Protein AF-A0A6T5XQM5-F1 (afdb_monomer_lite)

pLDDT: mean 85.11, std 8.05, range [56.59, 96.31]

Structure (mmCIF, N/CA/C/O backbone):
data_AF-A0A6T5XQM5-F1
#
_entry.id   AF-A0A6T5XQM5-F1
#
loop_
_atom_site.group_PDB
_atom_site.id
_atom_site.type_symbol
_atom_site.label_atom_id
_atom_site.label_alt_id
_atom_site.label_comp_id
_atom_site.label_asym_id
_atom_site.label_entity_id
_atom_site.label_seq_id
_atom_site.pdbx_PDB_ins_code
_atom_site.Cartn_x
_atom_site.Cartn_y
_atom_site.Cartn_z
_atom_site.occupancy
_atom_site.B_iso_or_equiv
_atom_site.auth_seq_id
_atom_site.auth_comp_id
_atom_site.auth_asym_id
_atom_site.auth_atom_id
_atom_site.pdbx_PDB_model_num
ATOM 1 N N . PHE A 1 1 ? 18.585 9.755 -2.602 1.00 56.59 1 PHE A N 1
ATOM 2 C CA . PHE A 1 1 ? 18.369 9.229 -3.965 1.00 56.59 1 PHE A CA 1
ATOM 3 C C . PHE A 1 1 ? 19.567 9.585 -4.827 1.00 56.59 1 PHE A C 1
ATOM 5 O O . PHE A 1 1 ? 19.976 10.739 -4.796 1.00 56.59 1 PHE A O 1
ATOM 12 N N . SER A 1 2 ? 20.128 8.620 -5.556 1.00 62.94 2 SER A N 1
ATOM 13 C CA . SER A 1 2 ? 21.265 8.834 -6.461 1.00 62.94 2 SER A CA 1
ATOM 14 C C . SER A 1 2 ? 20.772 8.732 -7.902 1.00 62.94 2 SER A C 1
ATOM 16 O O . SER A 1 2 ? 20.638 7.634 -8.426 1.00 62.94 2 SER A O 1
ATOM 18 N N . ILE A 1 3 ? 20.432 9.865 -8.523 1.00 70.19 3 ILE A N 1
ATOM 19 C CA . ILE A 1 3 ? 20.089 9.915 -9.951 1.00 70.19 3 ILE A CA 1
ATOM 20 C C . ILE A 1 3 ? 21.378 10.231 -10.706 1.00 70.19 3 ILE A C 1
ATOM 22 O O . ILE A 1 3 ? 21.892 11.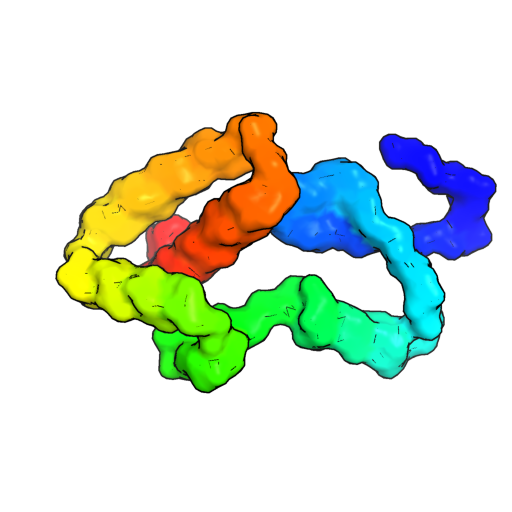343 -10.609 1.00 70.19 3 ILE A O 1
ATOM 26 N N . SER A 1 4 ? 21.914 9.248 -11.427 1.00 76.00 4 SER A N 1
ATOM 27 C CA . SER A 1 4 ? 23.209 9.373 -12.114 1.00 76.00 4 SER A CA 1
ATOM 28 C C . SER A 1 4 ? 23.097 9.764 -13.594 1.00 76.00 4 SER A C 1
ATOM 30 O O . SER A 1 4 ? 24.114 10.036 -14.223 1.00 76.00 4 SER A O 1
ATOM 32 N N . GLY A 1 5 ? 21.884 9.831 -14.157 1.00 77.31 5 GLY A N 1
ATOM 33 C CA . GLY A 1 5 ? 21.649 10.242 -15.544 1.00 77.31 5 GLY A CA 1
ATOM 34 C C . GLY A 1 5 ? 20.164 10.416 -15.870 1.00 77.31 5 GLY A C 1
ATOM 35 O O . GLY A 1 5 ? 19.305 9.781 -15.255 1.00 77.31 5 GLY A O 1
ATOM 36 N N . TYR A 1 6 ? 19.846 11.282 -16.833 1.00 79.06 6 TYR A N 1
ATOM 37 C CA . TYR A 1 6 ? 18.470 11.518 -17.277 1.00 79.06 6 TYR A CA 1
ATOM 38 C C . TYR A 1 6 ? 18.209 10.874 -18.648 1.00 79.06 6 TYR A C 1
ATOM 40 O O . TYR A 1 6 ? 19.077 10.958 -19.516 1.00 79.06 6 TYR A O 1
ATOM 48 N N . PRO A 1 7 ? 17.014 10.294 -18.875 1.00 83.31 7 PRO A N 1
ATOM 49 C CA . PRO A 1 7 ? 15.940 10.072 -17.899 1.00 83.31 7 PRO A CA 1
ATOM 50 C C . PRO A 1 7 ? 16.137 8.784 -17.066 1.00 83.31 7 PRO A C 1
ATOM 52 O O . PRO A 1 7 ? 16.308 7.698 -17.620 1.00 83.31 7 PRO A O 1
ATOM 55 N N . THR A 1 8 ? 15.993 8.866 -15.738 1.00 86.25 8 THR A N 1
ATOM 56 C CA . THR A 1 8 ? 15.853 7.696 -14.842 1.00 86.25 8 THR A CA 1
ATOM 57 C C . THR A 1 8 ? 14.404 7.591 -14.373 1.00 86.25 8 THR A C 1
ATOM 59 O O . THR A 1 8 ? 13.851 8.577 -13.892 1.00 86.25 8 THR A O 1
ATOM 62 N N . LEU A 1 9 ? 13.792 6.412 -14.517 1.00 90.38 9 LEU A N 1
ATOM 63 C CA . LEU A 1 9 ? 12.459 6.122 -13.989 1.00 90.38 9 LEU A CA 1
ATOM 64 C C . LEU A 1 9 ? 12.608 5.280 -12.721 1.00 90.38 9 LEU A C 1
ATOM 66 O O . LEU A 1 9 ? 13.302 4.266 -12.728 1.00 90.38 9 LEU A O 1
ATOM 70 N N . LYS A 1 10 ? 11.964 5.712 -11.639 1.00 89.44 10 LYS A N 1
ATOM 71 C CA . LYS A 1 10 ? 11.926 5.017 -10.350 1.00 89.44 10 LYS A CA 1
ATOM 72 C C . LYS A 1 10 ? 10.474 4.943 -9.901 1.00 89.44 10 LYS A C 1
ATOM 74 O O . LYS A 1 10 ? 9.756 5.936 -10.014 1.00 89.44 10 LYS A O 1
ATOM 79 N N . TYR A 1 11 ? 10.050 3.784 -9.417 1.00 89.38 11 TYR A N 1
ATOM 80 C CA . TYR A 1 11 ? 8.718 3.580 -8.863 1.00 89.38 11 TYR A CA 1
ATOM 81 C C . TYR A 1 11 ? 8.793 3.396 -7.352 1.00 89.38 11 TYR A C 1
ATOM 83 O O . TYR A 1 11 ? 9.801 2.956 -6.799 1.00 89.38 11 TYR A O 1
ATOM 91 N N . PHE A 1 12 ? 7.701 3.747 -6.687 1.00 87.31 12 PHE A N 1
ATOM 92 C CA . PHE A 1 12 ? 7.567 3.677 -5.243 1.00 87.31 12 PHE A CA 1
ATOM 93 C C . PHE A 1 12 ? 6.281 2.917 -4.953 1.00 87.31 12 PHE A C 1
ATOM 95 O O . PHE A 1 12 ? 5.215 3.310 -5.421 1.00 87.31 12 PHE A O 1
ATOM 102 N N . LYS A 1 13 ? 6.390 1.814 -4.214 1.00 81.12 13 LYS A N 1
ATOM 103 C CA . LYS A 1 13 ? 5.225 1.132 -3.646 1.00 81.12 13 LYS A CA 1
ATOM 104 C C . LYS A 1 13 ? 4.948 1.728 -2.269 1.00 81.12 13 LYS A C 1
ATOM 106 O O . LYS A 1 13 ? 5.864 2.238 -1.623 1.00 81.12 13 LYS A O 1
ATOM 111 N N . ASP A 1 14 ? 3.706 1.653 -1.804 1.00 73.50 14 ASP A N 1
ATOM 112 C CA . ASP A 1 14 ? 3.340 2.185 -0.492 1.00 73.50 14 ASP A CA 1
ATOM 113 C C . ASP A 1 14 ? 4.270 1.642 0.602 1.00 73.50 14 ASP A C 1
ATOM 115 O O . ASP A 1 14 ? 4.310 0.445 0.898 1.00 73.50 14 ASP A O 1
ATOM 119 N N . GLY A 1 15 ? 5.007 2.552 1.239 1.00 68.69 15 GLY A N 1
ATOM 120 C CA . GLY A 1 15 ? 5.961 2.243 2.297 1.00 68.69 15 G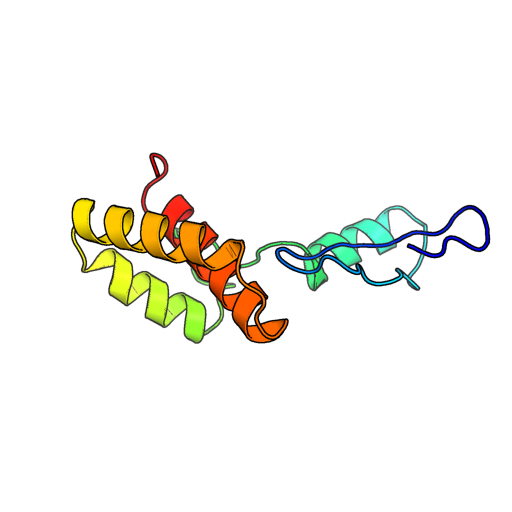LY A CA 1
ATOM 121 C C . GLY A 1 15 ? 7.412 2.062 1.847 1.00 68.69 15 GLY A C 1
ATOM 122 O O . GLY A 1 15 ? 8.296 2.132 2.705 1.00 68.69 15 GLY A O 1
ATOM 123 N N . ASP A 1 16 ? 7.681 1.923 0.553 1.00 74.50 16 ASP A N 1
ATOM 124 C CA . ASP A 1 16 ? 9.032 1.952 -0.003 1.00 74.50 16 ASP A CA 1
ATOM 125 C C . ASP A 1 16 ? 9.512 3.406 -0.129 1.00 74.50 16 ASP A C 1
ATOM 127 O O . ASP A 1 16 ? 9.024 4.178 -0.952 1.00 74.50 16 ASP A O 1
ATOM 131 N N . MET A 1 17 ? 10.450 3.797 0.735 1.00 75.12 17 MET A N 1
ATOM 132 C CA . MET A 1 17 ? 11.029 5.146 0.740 1.00 75.12 17 MET A CA 1
ATOM 133 C C . MET A 1 17 ? 12.304 5.243 -0.100 1.00 75.12 17 MET A C 1
ATOM 135 O O . MET A 1 17 ? 12.749 6.349 -0.397 1.00 75.12 17 MET A O 1
ATOM 139 N N . GLU A 1 18 ? 12.907 4.113 -0.463 1.00 81.31 18 GLU A N 1
ATOM 140 C CA . GLU A 1 18 ? 14.125 4.079 -1.277 1.00 81.31 18 GLU A CA 1
ATOM 141 C C . GLU A 1 18 ? 13.776 4.086 -2.769 1.00 81.31 18 GLU A C 1
ATOM 143 O O . GLU A 1 18 ? 14.512 4.661 -3.586 1.00 81.31 18 GLU A O 1
ATOM 148 N N . GLY A 1 19 ? 12.611 3.522 -3.099 1.00 83.00 19 GLY A N 1
ATOM 149 C CA . GLY A 1 19 ? 12.098 3.350 -4.447 1.00 83.00 19 GLY A CA 1
ATOM 150 C C . GLY A 1 19 ? 12.962 2.391 -5.257 1.00 83.00 19 GLY A C 1
ATOM 151 O O . GLY A 1 19 ? 14.162 2.231 -5.026 1.00 83.00 19 GLY A O 1
ATOM 152 N N . GLN A 1 20 ? 12.384 1.793 -6.281 1.00 87.19 20 GLN A N 1
ATOM 153 C CA . GLN A 1 20 ? 13.066 0.815 -7.123 1.00 87.19 20 GLN A CA 1
ATOM 154 C C . GLN A 1 20 ? 13.190 1.335 -8.546 1.00 87.19 20 GLN A C 1
ATOM 156 O O . GLN A 1 20 ? 12.301 2.018 -9.058 1.00 87.19 20 GLN A O 1
ATOM 161 N N . ASP A 1 21 ? 14.325 1.052 -9.176 1.00 89.94 21 ASP A N 1
ATOM 162 C CA . ASP A 1 21 ? 14.578 1.523 -10.530 1.00 89.94 21 ASP A CA 1
ATOM 163 C C . ASP A 1 21 ? 13.728 0.723 -11.519 1.00 89.94 21 ASP A C 1
ATOM 165 O O . ASP A 1 21 ? 13.724 -0.508 -11.515 1.00 89.94 21 ASP A O 1
ATOM 169 N N . TYR A 1 22 ? 13.021 1.431 -12.394 1.00 91.25 22 TYR A N 1
ATOM 170 C CA . TYR A 1 22 ? 12.268 0.816 -13.473 1.00 91.25 22 TYR A CA 1
ATOM 171 C C . TYR A 1 22 ? 13.206 0.497 -14.641 1.00 91.25 22 TYR A C 1
ATOM 173 O O . TYR A 1 22 ? 13.776 1.399 -15.260 1.00 91.25 22 TYR A O 1
ATOM 181 N N . GLN A 1 23 ? 13.346 -0.793 -14.947 1.00 89.88 23 GLN A N 1
ATOM 182 C CA . GLN A 1 23 ? 14.211 -1.304 -16.020 1.00 89.88 23 GLN A CA 1
ATOM 183 C C . GLN A 1 23 ? 13.425 -1.824 -17.241 1.00 89.88 23 GLN A C 1
ATOM 185 O O . GLN A 1 23 ? 14.016 -2.417 -18.139 1.00 89.88 23 GLN A O 1
ATOM 190 N N . GLY A 1 24 ? 12.101 -1.629 -17.277 1.00 91.00 24 GLY A N 1
ATOM 191 C CA . GLY A 1 24 ? 11.241 -2.079 -18.377 1.00 91.00 24 GLY A CA 1
ATOM 192 C C . GLY A 1 24 ? 11.211 -1.134 -19.588 1.00 91.00 24 GLY A C 1
ATOM 193 O O . GLY A 1 24 ? 11.940 -0.137 -19.656 1.00 91.00 24 GLY A O 1
ATOM 194 N N . GLY A 1 25 ? 10.349 -1.462 -20.556 1.00 93.56 25 GLY A N 1
ATOM 195 C CA . GLY A 1 25 ? 10.119 -0.655 -21.758 1.00 93.56 25 GLY A CA 1
ATOM 196 C C . GLY A 1 25 ? 9.570 0.737 -21.429 1.00 93.56 25 GLY A C 1
ATOM 197 O O . GLY A 1 25 ? 8.756 0.909 -20.533 1.00 93.56 25 GLY A O 1
ATOM 198 N N . ARG A 1 26 ? 10.037 1.771 -22.131 1.00 93.62 26 ARG A N 1
ATOM 199 C CA . ARG A 1 26 ? 9.668 3.176 -21.842 1.00 93.62 26 ARG A CA 1
ATOM 200 C C . ARG A 1 26 ? 8.561 3.714 -22.745 1.00 93.62 26 ARG A C 1
ATOM 202 O O . ARG A 1 26 ? 8.290 4.913 -22.732 1.00 93.62 26 ARG A O 1
ATOM 209 N N . ASP A 1 27 ? 7.962 2.847 -23.549 1.00 95.19 27 ASP A N 1
ATOM 210 C CA . ASP A 1 27 ? 6.730 3.121 -24.273 1.00 95.19 27 ASP A CA 1
ATOM 211 C C . ASP A 1 27 ? 5.512 3.066 -23.338 1.00 95.19 27 ASP A C 1
ATOM 213 O O . ASP A 1 27 ? 5.567 2.563 -22.214 1.00 95.19 27 ASP A O 1
ATOM 217 N N . TYR A 1 28 ? 4.406 3.635 -23.813 1.00 95.00 28 TYR A N 1
ATOM 218 C CA . TYR A 1 28 ? 3.173 3.746 -23.041 1.00 95.00 28 TYR A CA 1
ATOM 219 C C . TYR A 1 28 ? 2.637 2.381 -22.589 1.00 95.00 28 TYR A C 1
ATOM 221 O O . TYR A 1 28 ? 2.264 2.243 -21.424 1.00 95.00 28 TYR A O 1
ATOM 229 N N . ASP A 1 29 ? 2.627 1.384 -23.476 1.00 96.31 29 ASP A N 1
ATOM 230 C CA . ASP A 1 29 ? 2.042 0.073 -23.190 1.00 96.31 29 ASP A CA 1
ATOM 231 C C . ASP A 1 29 ? 2.851 -0.672 -22.121 1.00 96.31 29 ASP A C 1
ATOM 233 O O . ASP A 1 29 ? 2.277 -1.180 -21.158 1.00 96.31 29 ASP A O 1
ATOM 237 N N . SER A 1 30 ? 4.184 -0.638 -22.213 1.00 94.69 30 SER A N 1
ATOM 238 C CA . SER A 1 30 ? 5.085 -1.227 -21.214 1.00 94.69 30 SER A CA 1
ATOM 239 C C . SER A 1 30 ? 4.946 -0.586 -19.830 1.00 94.69 30 SER A C 1
ATOM 241 O O . SER A 1 30 ? 4.965 -1.279 -18.809 1.00 94.69 30 SER A O 1
ATOM 243 N N . LEU A 1 31 ? 4.803 0.742 -19.773 1.00 94.38 31 LEU A N 1
ATOM 244 C CA . LEU A 1 31 ? 4.606 1.455 -18.510 1.00 94.38 31 LEU A CA 1
ATOM 245 C C . LEU A 1 31 ? 3.230 1.171 -17.916 1.00 94.38 31 LEU A C 1
ATOM 247 O O . LEU A 1 31 ? 3.122 0.948 -16.712 1.00 94.38 31 LEU A O 1
ATOM 251 N N . ARG A 1 32 ? 2.188 1.152 -18.752 1.00 91.75 32 ARG A N 1
ATOM 252 C CA . ARG A 1 32 ? 0.830 0.824 -18.323 1.00 91.75 32 ARG A CA 1
ATOM 253 C C . ARG A 1 32 ? 0.760 -0.590 -17.761 1.00 91.75 32 ARG A C 1
ATOM 255 O O . ARG A 1 32 ? 0.268 -0.764 -16.654 1.00 91.75 32 ARG A O 1
ATOM 262 N N . GLN A 1 33 ? 1.313 -1.566 -18.474 1.00 91.06 33 GLN A N 1
ATOM 263 C CA . GLN A 1 33 ? 1.336 -2.946 -18.010 1.00 91.06 33 GLN A CA 1
ATOM 264 C C . GLN A 1 33 ? 2.091 -3.080 -16.683 1.00 91.06 33 GLN A C 1
ATOM 266 O O . GLN A 1 33 ? 1.612 -3.742 -15.772 1.00 91.06 33 GLN A O 1
ATOM 271 N N . PHE A 1 34 ? 3.234 -2.404 -16.529 1.00 92.06 34 PHE A N 1
ATOM 272 C CA . PHE A 1 34 ? 3.949 -2.397 -15.254 1.00 92.06 34 PHE A CA 1
ATOM 273 C C . PHE A 1 34 ? 3.109 -1.807 -14.115 1.00 92.06 34 PHE A C 1
ATOM 275 O O . PHE A 1 34 ? 3.116 -2.338 -13.008 1.00 92.06 34 PHE A O 1
ATOM 282 N N . VAL A 1 35 ? 2.372 -0.722 -14.369 1.00 89.25 35 VAL A N 1
ATOM 283 C CA . VAL A 1 35 ? 1.450 -0.167 -13.372 1.00 89.25 35 VAL A CA 1
ATOM 284 C C . VAL A 1 35 ? 0.393 -1.204 -13.001 1.00 89.25 35 VAL A C 1
ATOM 286 O O . VAL A 1 35 ? 0.224 -1.470 -11.815 1.00 89.25 35 VAL A O 1
ATOM 289 N N . ASP A 1 36 ? -0.260 -1.817 -13.985 1.00 84.25 36 ASP A N 1
ATOM 290 C CA . ASP A 1 36 ? -1.337 -2.787 -13.767 1.00 84.25 36 ASP A CA 1
ATOM 291 C C . ASP A 1 36 ? -0.845 -4.054 -13.037 1.00 84.25 36 ASP A C 1
ATOM 293 O O . ASP A 1 36 ? -1.546 -4.589 -12.178 1.00 84.25 36 ASP A O 1
ATOM 297 N N . ASP A 1 37 ? 0.374 -4.516 -13.323 1.00 82.38 37 ASP A N 1
ATOM 298 C CA . ASP A 1 37 ? 0.923 -5.748 -12.751 1.00 82.38 37 ASP A CA 1
ATOM 299 C C . ASP A 1 37 ? 1.594 -5.555 -11.390 1.00 82.38 37 ASP A C 1
ATOM 301 O O . ASP A 1 37 ? 1.420 -6.389 -10.498 1.00 82.38 37 ASP A O 1
ATOM 305 N N . GLU A 1 38 ? 2.342 -4.466 -11.213 1.00 81.31 38 GLU A N 1
ATOM 306 C CA . GLU A 1 38 ? 3.251 -4.298 -10.076 1.00 81.31 38 GLU A CA 1
ATOM 307 C C . GLU A 1 38 ? 2.812 -3.234 -9.072 1.00 81.31 38 GLU A C 1
ATOM 309 O O . GLU A 1 38 ? 3.218 -3.302 -7.905 1.00 81.31 38 GLU A O 1
ATOM 314 N N . LEU A 1 39 ? 2.034 -2.237 -9.501 1.00 81.44 39 LEU A N 1
ATOM 315 C CA . LEU A 1 39 ? 1.698 -1.070 -8.678 1.00 81.44 39 LEU A CA 1
ATOM 316 C C . LEU A 1 39 ? 0.216 -0.980 -8.327 1.00 81.44 39 LEU A C 1
ATOM 318 O O . LEU A 1 39 ? -0.119 -0.471 -7.257 1.00 81.44 39 LEU A O 1
ATOM 322 N N . ALA A 1 40 ? -0.665 -1.450 -9.205 1.00 76.44 40 ALA A N 1
ATOM 323 C CA . ALA A 1 40 ? -2.095 -1.399 -8.990 1.00 76.44 40 ALA A CA 1
ATOM 324 C C . ALA A 1 40 ? -2.479 -2.297 -7.811 1.00 76.44 40 ALA A C 1
ATOM 326 O O . ALA A 1 40 ? -2.102 -3.469 -7.726 1.00 76.44 40 ALA A O 1
ATOM 327 N N . ALA A 1 41 ? -3.265 -1.743 -6.890 1.00 72.19 41 ALA A N 1
ATOM 328 C CA . ALA A 1 41 ? -3.930 -2.544 -5.880 1.00 72.19 41 ALA A CA 1
ATOM 329 C C . ALA A 1 41 ? -5.008 -3.379 -6.582 1.00 72.19 41 ALA A C 1
ATOM 331 O O . ALA A 1 41 ? -6.085 -2.876 -6.882 1.00 72.19 41 ALA A O 1
ATOM 332 N N . LYS A 1 42 ? -4.697 -4.647 -6.868 1.00 69.94 42 LYS A N 1
ATOM 333 C CA . LYS A 1 42 ? -5.622 -5.569 -7.547 1.00 69.94 42 LYS A CA 1
ATOM 334 C C . LYS A 1 42 ? -6.820 -5.962 -6.675 1.00 69.94 42 LYS A C 1
ATOM 336 O O . LYS A 1 42 ? -7.831 -6.418 -7.184 1.00 69.94 42 LYS A O 1
ATOM 341 N N . CYS A 1 43 ? -6.728 -5.765 -5.363 1.00 80.12 43 CYS A N 1
ATOM 342 C CA . CYS A 1 43 ? -7.777 -6.145 -4.432 1.00 80.12 43 CYS A CA 1
ATOM 343 C C . CYS A 1 43 ? -8.836 -5.039 -4.262 1.00 80.12 43 CYS A C 1
ATOM 345 O O . CYS A 1 43 ? -8.566 -4.018 -3.624 1.00 80.12 43 CYS A O 1
ATOM 347 N N . ASP A 1 44 ? -10.051 -5.276 -4.765 1.00 77.88 44 ASP A N 1
ATOM 348 C CA . ASP A 1 44 ? -11.250 -4.492 -4.445 1.00 77.88 44 ASP A CA 1
ATOM 349 C C . ASP A 1 44 ? -12.056 -5.202 -3.340 1.00 77.88 44 ASP A C 1
ATOM 351 O O . ASP A 1 44 ? -12.256 -6.416 -3.342 1.00 77.88 44 ASP A O 1
ATOM 355 N N . VAL A 1 45 ? -12.540 -4.452 -2.352 1.00 81.25 45 VAL A N 1
ATOM 356 C CA . VAL A 1 45 ? -13.320 -5.016 -1.236 1.00 81.25 45 VAL A CA 1
ATOM 357 C C . VAL A 1 45 ? -14.748 -5.428 -1.628 1.00 81.25 45 VAL A C 1
ATOM 359 O O . VAL A 1 45 ? -15.391 -6.204 -0.901 1.00 81.25 45 VAL A O 1
ATOM 362 N N . ASN A 1 46 ? -15.242 -4.889 -2.745 1.00 78.00 46 ASN A N 1
ATOM 363 C CA . ASN A 1 46 ? -16.538 -5.176 -3.351 1.00 78.00 46 ASN A CA 1
ATOM 364 C C . ASN A 1 46 ? -16.434 -6.321 -4.364 1.00 78.00 46 ASN A C 1
ATOM 366 O O . ASN A 1 46 ? -17.378 -7.101 -4.480 1.00 78.00 46 ASN A O 1
ATOM 370 N N . ASP A 1 47 ? -15.280 -6.459 -5.021 1.00 81.19 47 ASP A N 1
ATOM 371 C CA . ASP A 1 47 ? -14.949 -7.579 -5.901 1.00 81.19 47 ASP A CA 1
ATOM 372 C C . ASP A 1 47 ? -13.640 -8.256 -5.456 1.00 81.19 47 ASP A C 1
ATOM 374 O O . ASP A 1 47 ? -12.551 -7.922 -5.928 1.00 81.19 47 ASP A O 1
ATOM 378 N N . PRO A 1 48 ? -13.721 -9.234 -4.536 1.00 75.50 48 PRO A N 1
ATOM 379 C CA . PRO A 1 48 ? -12.540 -9.884 -3.993 1.00 75.50 48 PRO A CA 1
ATOM 380 C C . PRO A 1 48 ? -11.896 -10.899 -4.951 1.00 75.50 48 PRO A C 1
ATOM 382 O O . PRO A 1 48 ? -11.014 -11.637 -4.514 1.00 75.50 48 PRO A O 1
ATOM 385 N N . SER A 1 49 ? -12.328 -11.008 -6.213 1.00 77.75 49 SER A N 1
ATOM 386 C CA . SER A 1 49 ? -11.818 -12.002 -7.173 1.00 77.75 49 SER A CA 1
ATOM 387 C C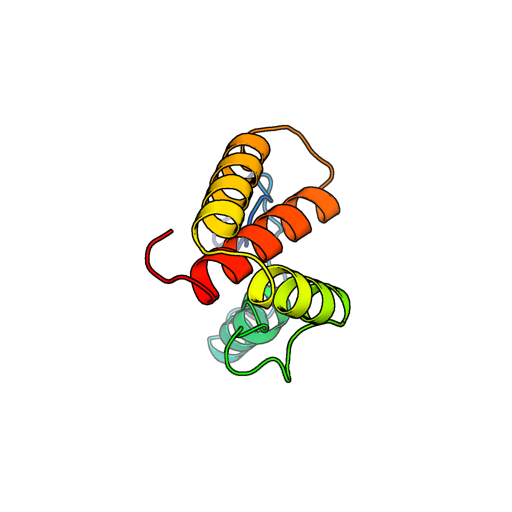 . SER A 1 49 ? -10.290 -11.955 -7.318 1.00 77.75 49 SER A C 1
ATOM 389 O O . SER A 1 49 ? -9.633 -12.989 -7.176 1.00 77.75 49 SER A O 1
ATOM 391 N N . GLU A 1 50 ? -9.739 -10.752 -7.446 1.00 78.88 50 GLU A N 1
ATOM 392 C CA . GLU A 1 50 ? -8.311 -10.461 -7.629 1.00 78.88 50 GLU A CA 1
ATOM 393 C C . GLU A 1 50 ? -7.539 -10.251 -6.302 1.00 78.88 50 GLU A C 1
ATOM 395 O O . GLU A 1 50 ? -6.336 -9.986 -6.298 1.00 78.88 50 GLU A O 1
ATOM 400 N N . CYS A 1 51 ? -8.201 -10.394 -5.145 1.00 83.69 51 CYS A N 1
ATOM 401 C CA . CYS A 1 51 ? -7.547 -10.329 -3.833 1.00 83.69 51 CYS A CA 1
ATOM 402 C C . CYS A 1 51 ? -6.797 -11.630 -3.500 1.00 83.69 51 CYS A C 1
ATOM 4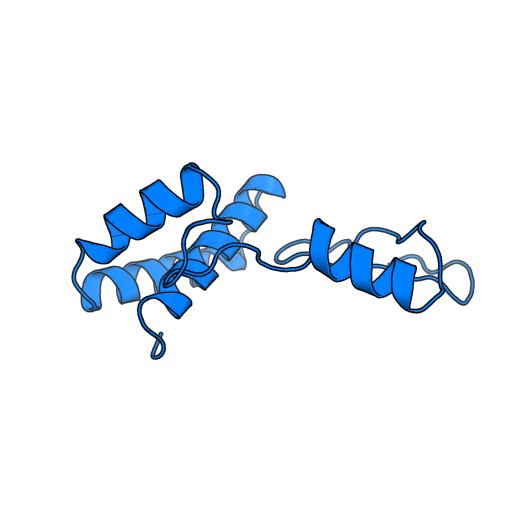04 O O . CYS A 1 51 ? -7.286 -12.745 -3.729 1.00 83.69 51 CYS A O 1
ATOM 406 N N . THR A 1 52 ? -5.653 -11.501 -2.832 1.00 85.94 52 THR A N 1
ATOM 407 C CA . THR A 1 52 ? -4.919 -12.632 -2.246 1.00 85.94 52 THR A CA 1
ATOM 408 C C . THR A 1 52 ? -5.688 -13.267 -1.080 1.00 85.94 52 THR A C 1
ATOM 410 O O . THR A 1 52 ? -6.518 -12.624 -0.434 1.00 85.94 52 THR A O 1
ATOM 413 N N . ASP A 1 53 ? -5.370 -14.518 -0.729 1.00 88.00 53 ASP A N 1
ATOM 414 C CA . ASP A 1 53 ? -6.008 -15.22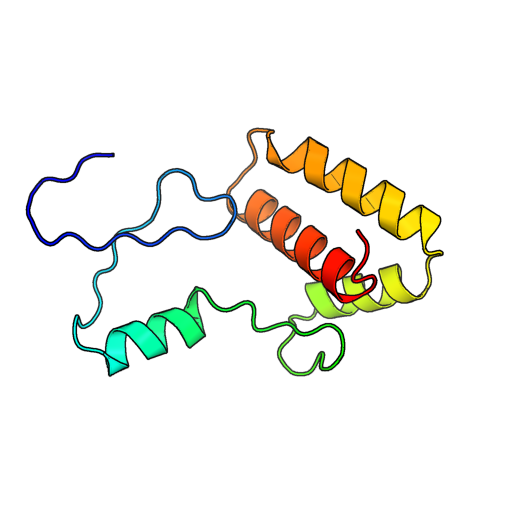2 0.401 1.00 88.00 53 ASP A CA 1
ATOM 415 C C . ASP A 1 53 ? -5.866 -14.466 1.733 1.00 88.00 53 ASP A C 1
ATOM 417 O O . ASP A 1 53 ? -6.778 -14.449 2.563 1.00 88.00 53 ASP A O 1
ATOM 421 N N . LYS A 1 54 ? -4.727 -13.786 1.929 1.00 87.31 54 LYS A N 1
ATOM 422 C CA . LYS A 1 54 ? -4.487 -12.941 3.108 1.00 87.31 54 LYS A CA 1
ATOM 423 C C . LYS A 1 54 ? -5.431 -11.743 3.146 1.00 87.31 54 LYS A C 1
ATOM 425 O O . LYS A 1 54 ? -5.948 -11.412 4.213 1.00 87.31 54 LYS A O 1
ATOM 430 N N . GLU A 1 55 ? -5.645 -11.093 2.007 1.00 89.19 55 GLU A N 1
ATOM 431 C CA . GLU A 1 55 ? -6.545 -9.945 1.888 1.00 89.19 55 GLU A CA 1
ATOM 432 C C . GLU A 1 55 ? -7.998 -10.381 2.079 1.00 89.19 55 GLU A C 1
ATOM 434 O O . GLU A 1 55 ? -8.693 -9.781 2.893 1.00 89.19 55 GLU A O 1
ATOM 439 N N . LYS A 1 56 ? -8.421 -11.488 1.453 1.00 90.19 56 LYS A N 1
ATOM 440 C CA . LYS A 1 56 ? -9.759 -12.084 1.628 1.00 90.19 56 LYS A CA 1
ATOM 441 C C . LYS A 1 56 ? -10.064 -12.383 3.094 1.00 90.19 56 LYS A C 1
ATOM 443 O O . LYS A 1 56 ? -11.050 -11.879 3.632 1.00 90.19 56 LYS A O 1
ATOM 448 N N . GLY A 1 57 ? -9.171 -13.102 3.778 1.00 91.44 57 GLY A N 1
ATOM 449 C CA . GLY A 1 57 ? -9.343 -13.404 5.202 1.00 91.44 57 GLY A CA 1
ATOM 450 C C . GLY A 1 57 ? -9.367 -12.149 6.085 1.00 91.44 57 GLY A C 1
ATOM 451 O O . GLY A 1 57 ? -10.053 -12.106 7.110 1.00 91.44 57 GLY A O 1
ATOM 452 N N . TYR A 1 58 ? -8.652 -11.090 5.693 1.00 92.31 58 TYR A N 1
ATOM 453 C CA . TYR A 1 58 ? -8.710 -9.813 6.399 1.00 92.31 58 TYR A CA 1
ATOM 454 C C . TYR A 1 58 ? -10.021 -9.057 6.148 1.00 92.31 58 TYR A C 1
ATOM 456 O O . TYR A 1 58 ? -10.595 -8.520 7.097 1.00 92.31 58 TYR A O 1
ATOM 464 N N . ILE A 1 59 ? -10.514 -9.050 4.907 1.00 90.88 59 IL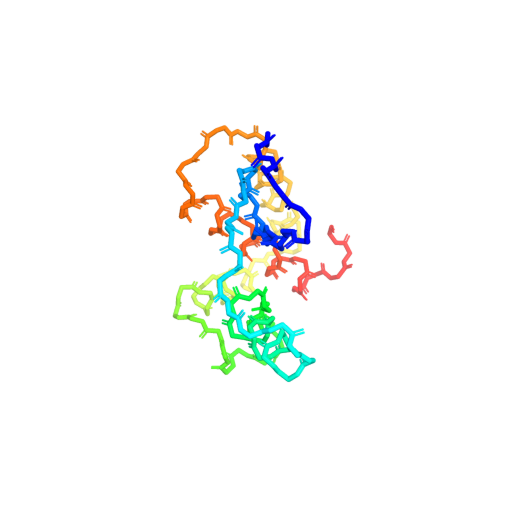E A N 1
ATOM 465 C CA . ILE A 1 59 ? -11.793 -8.447 4.519 1.00 90.88 59 ILE A CA 1
ATOM 466 C C . ILE A 1 59 ? -12.937 -9.097 5.296 1.00 90.88 59 ILE A C 1
ATOM 468 O O . ILE A 1 59 ? -13.715 -8.382 5.922 1.00 90.88 59 ILE A O 1
ATOM 472 N N . GLU A 1 60 ? -13.018 -10.429 5.323 1.00 90.75 60 GLU A N 1
ATOM 473 C CA . GLU A 1 60 ? -14.051 -11.161 6.071 1.00 90.75 60 GLU A CA 1
ATOM 474 C C . GLU A 1 60 ? -14.032 -10.788 7.557 1.00 90.75 60 GLU A C 1
ATOM 476 O O . GLU A 1 60 ? -15.052 -10.399 8.131 1.00 90.75 60 GLU A O 1
ATOM 481 N N . LYS A 1 61 ? -12.842 -10.793 8.168 1.00 92.00 61 LYS A N 1
ATOM 482 C CA . LYS A 1 61 ? -12.663 -10.397 9.567 1.00 92.00 61 LYS A CA 1
ATOM 483 C C . LYS A 1 61 ? -13.117 -8.961 9.828 1.00 92.00 61 LYS A C 1
ATOM 485 O O . LYS A 1 61 ? -13.716 -8.697 10.869 1.00 92.00 61 LYS A O 1
ATOM 490 N N . MET A 1 62 ? -12.829 -8.027 8.924 1.00 91.38 62 MET A N 1
ATOM 491 C CA . MET A 1 62 ? -13.213 -6.625 9.106 1.00 91.38 62 MET A CA 1
ATOM 492 C C . MET A 1 62 ? -14.697 -6.383 8.815 1.00 91.38 62 MET A C 1
ATOM 494 O O . MET A 1 62 ? -15.318 -5.615 9.545 1.00 91.38 62 MET A O 1
ATOM 498 N N . LYS A 1 63 ? -15.305 -7.104 7.867 1.00 88.00 63 LYS A N 1
ATOM 499 C CA . LYS A 1 63 ? -16.757 -7.067 7.617 1.00 88.00 63 LYS A CA 1
ATOM 500 C C . LYS A 1 63 ? -17.575 -7.542 8.829 1.00 88.00 63 LYS A C 1
ATOM 502 O O . LYS A 1 63 ? -18.651 -7.009 9.063 1.00 88.00 63 LYS A O 1
ATOM 507 N N . THR A 1 64 ? -17.058 -8.479 9.635 1.00 91.56 64 THR A N 1
ATOM 508 C CA . THR A 1 64 ? -17.732 -8.933 10.878 1.00 91.56 64 THR A CA 1
ATOM 509 C C . THR A 1 64 ? -17.615 -7.979 12.070 1.00 91.56 64 THR A C 1
ATOM 511 O O . THR A 1 64 ? -18.329 -8.143 13.057 1.00 91.56 64 THR A O 1
ATOM 514 N N . LYS A 1 65 ? -16.706 -7.004 12.012 1.00 91.69 65 LYS A N 1
ATOM 515 C CA . LYS A 1 65 ? -16.471 -6.031 13.088 1.00 91.69 65 LYS A CA 1
ATOM 516 C C . LYS A 1 65 ? -17.382 -4.820 12.937 1.00 91.69 65 LYS A C 1
ATOM 518 O O . LYS A 1 65 ? -17.873 -4.557 11.843 1.00 91.69 65 LYS A O 1
ATOM 523 N N . SER A 1 66 ? -17.586 -4.055 14.008 1.00 92.00 66 SER A N 1
ATOM 524 C CA . SER A 1 66 ? -18.330 -2.791 13.917 1.00 92.00 66 SER A CA 1
ATOM 525 C C . SER A 1 66 ? -17.519 -1.696 13.210 1.00 92.00 66 SER A C 1
ATOM 527 O O . SER A 1 66 ? -16.291 -1.778 13.114 1.00 92.00 66 SER A O 1
ATOM 529 N N . ALA A 1 67 ? -18.197 -0.642 12.742 1.00 89.56 67 ALA A N 1
ATOM 530 C CA . ALA A 1 67 ? -17.542 0.531 12.154 1.00 89.56 67 ALA A CA 1
ATOM 531 C C . ALA A 1 67 ? -16.535 1.178 13.126 1.00 89.56 67 ALA A C 1
ATOM 533 O O . ALA A 1 67 ? -15.416 1.508 12.736 1.00 89.56 67 ALA A O 1
ATOM 534 N N . ASP A 1 68 ? -16.873 1.261 14.418 1.00 90.00 68 ASP A N 1
ATOM 535 C CA . ASP A 1 68 ? -15.977 1.803 15.447 1.00 90.00 68 ASP A CA 1
ATOM 536 C C . ASP A 1 68 ? -14.698 0.968 15.606 1.00 90.00 68 ASP A C 1
ATOM 538 O O . ASP A 1 68 ? -13.596 1.511 15.722 1.00 90.00 68 ASP A O 1
ATOM 542 N N . GLU A 1 69 ? -14.806 -0.364 15.562 1.00 92.38 69 GLU A N 1
ATOM 543 C CA . GLU A 1 69 ? -13.639 -1.246 15.612 1.00 92.38 69 GLU A CA 1
ATOM 544 C C . GLU A 1 69 ? -12.763 -1.120 14.362 1.00 92.38 69 GLU A C 1
ATOM 546 O O . GLU A 1 69 ? -11.530 -1.163 14.465 1.00 92.38 69 GLU A O 1
ATOM 551 N N . ARG A 1 70 ? -13.381 -0.975 13.183 1.00 92.44 70 ARG A N 1
ATOM 552 C CA . ARG A 1 70 ? -12.663 -0.746 11.922 1.00 92.44 70 ARG A CA 1
ATOM 553 C C . ARG A 1 70 ? -11.920 0.586 11.957 1.00 92.44 70 ARG A C 1
ATOM 555 O O . ARG A 1 70 ? -10.733 0.612 11.631 1.00 92.44 70 ARG A O 1
ATOM 562 N N . LYS A 1 71 ? -12.552 1.643 12.475 1.00 91.94 71 LYS A N 1
ATOM 563 C CA . LYS A 1 71 ? -11.934 2.960 12.684 1.00 91.94 71 LYS A CA 1
ATOM 564 C C . LYS A 1 71 ? -10.759 2.912 13.653 1.00 91.94 71 LYS A C 1
ATOM 566 O O . LYS A 1 71 ? -9.674 3.394 13.330 1.00 91.94 71 LYS A O 1
ATOM 571 N N . ALA A 1 72 ? -10.928 2.258 14.801 1.00 93.69 72 ALA A N 1
ATOM 572 C CA . ALA A 1 72 ? -9.851 2.084 15.773 1.00 93.69 72 ALA A CA 1
ATOM 573 C C . ALA A 1 72 ? -8.667 1.291 15.187 1.00 93.69 72 ALA A C 1
ATOM 575 O O . ALA A 1 72 ? -7.502 1.605 15.454 1.00 93.69 72 ALA A O 1
ATOM 576 N N . GLN A 1 73 ? -8.937 0.272 14.359 1.00 92.94 73 GLN A N 1
ATOM 577 C CA . GLN A 1 73 ? -7.880 -0.433 13.633 1.00 92.94 73 GLN A CA 1
ATOM 578 C C . GLN A 1 73 ? -7.203 0.454 12.590 1.00 92.94 73 GLN A C 1
ATOM 580 O O . GLN A 1 73 ? -5.975 0.457 12.544 1.00 92.94 73 GLN A O 1
ATOM 585 N N . HIS A 1 74 ? -7.957 1.216 11.796 1.00 92.75 74 HIS A N 1
ATOM 586 C CA . HIS A 1 74 ? -7.397 2.139 10.809 1.00 92.75 74 HIS A CA 1
ATOM 587 C C . HIS A 1 74 ? -6.439 3.139 11.467 1.00 92.75 74 HIS A C 1
ATOM 589 O O . HIS A 1 74 ? -5.291 3.275 11.039 1.00 92.75 74 HIS A O 1
ATOM 595 N N . GLU A 1 75 ? -6.854 3.755 12.574 1.00 93.12 75 GLU A N 1
ATOM 596 C CA . GLU A 1 75 ? -6.030 4.717 13.303 1.00 93.12 75 GLU A CA 1
ATOM 597 C C . GLU A 1 75 ? -4.758 4.067 13.870 1.00 93.12 75 GLU A C 1
ATOM 599 O O . GLU A 1 75 ? -3.656 4.607 13.746 1.00 93.12 75 GLU A O 1
ATOM 604 N N . ARG A 1 76 ? -4.880 2.865 14.449 1.00 93.69 76 ARG A N 1
ATOM 605 C CA . ARG A 1 76 ? -3.731 2.102 14.953 1.00 93.69 76 ARG A CA 1
ATOM 606 C C . ARG A 1 76 ? -2.731 1.783 13.841 1.00 93.69 76 ARG A C 1
ATOM 608 O O . ARG A 1 76 ? -1.530 1.928 14.057 1.00 93.69 76 ARG A O 1
ATOM 615 N N . LEU A 1 77 ? -3.204 1.328 12.681 1.00 92.19 77 LEU A N 1
ATOM 616 C CA . LEU A 1 77 ? -2.340 0.976 11.551 1.00 92.19 77 LEU A CA 1
ATOM 617 C C . LEU A 1 77 ? -1.689 2.222 10.937 1.00 92.19 77 LEU A C 1
ATOM 619 O O . LEU A 1 77 ? -0.491 2.203 10.669 1.00 92.19 77 LEU A O 1
ATOM 623 N N . THR A 1 78 ? -2.425 3.328 10.827 1.00 90.44 78 THR A N 1
ATOM 624 C CA . THR A 1 78 ? -1.892 4.613 10.348 1.00 90.44 78 THR A CA 1
ATOM 625 C C . THR A 1 78 ? -0.781 5.133 11.263 1.00 90.44 78 THR A C 1
ATOM 627 O O . THR A 1 78 ? 0.277 5.538 10.788 1.00 90.44 78 THR A O 1
ATOM 630 N N . LYS A 1 79 ? -0.941 5.033 12.591 1.00 91.56 79 LYS A N 1
ATOM 631 C CA . LYS A 1 79 ? 0.136 5.368 13.544 1.00 91.56 79 LYS A CA 1
ATOM 632 C C . LYS A 1 79 ? 1.371 4.474 13.374 1.00 91.56 79 LYS A C 1
ATOM 634 O O . LYS A 1 79 ? 2.496 4.936 13.546 1.00 91.56 79 LYS A O 1
ATOM 639 N N . MET A 1 80 ? 1.180 3.205 13.007 1.00 87.88 80 MET A N 1
ATOM 640 C CA . MET A 1 80 ? 2.280 2.275 12.725 1.00 87.88 80 MET A CA 1
ATOM 641 C C . MET A 1 80 ? 3.003 2.575 11.403 1.00 87.88 80 MET A C 1
ATOM 643 O O . MET A 1 80 ? 4.163 2.193 11.269 1.00 87.88 80 MET A O 1
ATOM 647 N N . GLN A 1 81 ? 2.379 3.287 10.459 1.00 83.25 81 GLN A N 1
ATOM 648 C CA . GLN A 1 81 ? 2.941 3.564 9.129 1.00 83.25 81 GLN A CA 1
ATOM 649 C C . GLN A 1 81 ? 4.249 4.370 9.178 1.00 83.25 81 GLN A C 1
ATOM 651 O O . GLN A 1 81 ? 5.130 4.175 8.339 1.00 83.25 81 GLN A O 1
ATOM 656 N N . GLY A 1 82 ? 4.392 5.248 10.176 1.00 80.25 82 GLY A N 1
ATOM 657 C CA . GLY A 1 82 ? 5.604 6.043 10.407 1.00 80.25 82 GLY A CA 1
ATOM 658 C C . GLY A 1 82 ? 6.749 5.284 11.089 1.00 80.25 82 GLY A C 1
ATOM 659 O O . GLY A 1 82 ? 7.843 5.826 11.217 1.00 80.25 82 GLY A O 1
ATOM 660 N N . SER A 1 83 ? 6.524 4.048 11.542 1.00 82.50 83 SER A N 1
ATOM 661 C CA . SER A 1 83 ? 7.563 3.239 12.187 1.00 82.50 83 SER A CA 1
ATOM 662 C C . SER A 1 83 ? 8.449 2.536 11.156 1.00 82.50 83 SER A C 1
ATOM 664 O O . SER A 1 83 ? 7.991 2.139 10.084 1.00 82.50 83 SER A O 1
ATOM 666 N N . SER A 1 84 ? 9.723 2.331 11.497 1.00 83.44 84 SER A N 1
ATOM 667 C CA . SER A 1 84 ? 10.633 1.526 10.676 1.00 83.44 84 SER A CA 1
ATOM 668 C C . SER A 1 84 ? 10.272 0.042 10.800 1.00 83.44 84 SER A C 1
ATOM 670 O O . SER A 1 84 ? 10.332 -0.534 11.887 1.00 83.44 84 SER A O 1
ATOM 672 N N . MET A 1 85 ? 9.853 -0.569 9.692 1.00 84.00 85 MET A N 1
ATOM 673 C CA . MET A 1 85 ? 9.474 -1.981 9.588 1.00 84.00 85 MET A CA 1
ATOM 674 C C . MET A 1 85 ? 10.112 -2.594 8.340 1.00 84.00 85 MET A C 1
ATOM 676 O O . MET A 1 85 ? 10.473 -1.879 7.406 1.00 84.00 85 MET A O 1
ATOM 680 N N . LYS A 1 86 ? 10.212 -3.929 8.295 1.00 84.31 86 LYS A N 1
ATOM 681 C CA . LYS A 1 86 ? 10.613 -4.643 7.071 1.00 84.31 86 LYS A CA 1
ATOM 682 C C . LYS A 1 86 ? 9.654 -4.306 5.922 1.00 84.31 86 LYS A C 1
ATOM 684 O O . LYS A 1 86 ? 8.454 -4.174 6.163 1.00 84.31 86 LYS A O 1
ATOM 689 N N . ALA A 1 87 ? 10.170 -4.230 4.694 1.00 80.56 87 ALA A N 1
ATOM 690 C CA . ALA A 1 87 ? 9.406 -3.831 3.508 1.00 80.56 87 ALA A CA 1
ATOM 691 C C . ALA A 1 87 ? 8.092 -4.618 3.345 1.00 80.56 87 ALA A C 1
ATOM 693 O O . ALA A 1 87 ? 7.032 -4.011 3.238 1.00 80.56 87 ALA A O 1
ATOM 694 N N . GLU A 1 88 ? 8.135 -5.948 3.464 1.00 81.38 88 GLU A N 1
ATOM 695 C CA . GLU A 1 88 ? 6.943 -6.809 3.372 1.00 81.38 88 GLU A CA 1
ATOM 696 C C . GLU A 1 88 ? 5.886 -6.497 4.445 1.00 81.38 88 GLU A C 1
ATOM 698 O O . GLU A 1 88 ? 4.685 -6.504 4.178 1.00 81.38 88 GLU A O 1
ATOM 703 N N . LEU A 1 89 ? 6.318 -6.189 5.674 1.00 85.12 89 LEU A N 1
ATOM 704 C CA . LEU A 1 89 ? 5.407 -5.842 6.768 1.00 85.12 89 LEU A CA 1
ATOM 705 C C . LEU A 1 89 ? 4.764 -4.476 6.543 1.00 85.12 89 LEU A C 1
ATOM 707 O O . LEU A 1 89 ? 3.592 -4.294 6.866 1.00 85.12 89 LEU A O 1
ATOM 711 N N . LYS A 1 90 ? 5.522 -3.528 5.987 1.00 84.25 90 LYS A N 1
ATOM 712 C CA . LYS A 1 90 ? 5.030 -2.190 5.663 1.00 84.25 90 LYS A CA 1
ATOM 713 C C . LYS A 1 90 ? 4.074 -2.224 4.468 1.00 84.25 90 LYS A C 1
ATOM 715 O O . LYS A 1 90 ? 3.031 -1.584 4.519 1.00 84.25 90 LYS A O 1
ATOM 720 N N . GLN A 1 91 ? 4.362 -3.043 3.459 1.00 83.12 91 GLN A N 1
ATOM 721 C CA . GLN A 1 91 ? 3.446 -3.303 2.349 1.00 83.12 91 GLN A CA 1
ATOM 722 C C . GLN A 1 91 ? 2.129 -3.898 2.859 1.00 83.12 91 GLN A C 1
ATOM 724 O O . GLN A 1 91 ? 1.059 -3.372 2.560 1.00 83.12 91 GLN A O 1
ATOM 729 N N . TRP A 1 92 ? 2.201 -4.924 3.713 1.00 87.06 92 TRP A N 1
ATOM 730 C CA . TRP A 1 92 ? 1.008 -5.524 4.311 1.00 87.06 92 TRP A CA 1
ATOM 731 C C . TRP A 1 92 ? 0.227 -4.545 5.197 1.00 87.06 92 TRP A C 1
ATOM 733 O O . TRP A 1 92 ? -1.004 -4.539 5.201 1.00 87.06 92 TRP A O 1
ATOM 743 N N . LEU A 1 93 ? 0.924 -3.690 5.948 1.00 89.12 93 LEU A N 1
ATOM 744 C CA . LEU A 1 93 ? 0.306 -2.623 6.733 1.00 89.12 93 LEU A CA 1
ATOM 745 C C . LEU A 1 93 ? -0.525 -1.690 5.841 1.00 89.12 93 LEU A C 1
ATOM 747 O O . LEU A 1 93 ? -1.681 -1.419 6.164 1.00 89.12 93 LEU A O 1
ATOM 751 N N . ASN A 1 94 ? 0.039 -1.259 4.714 1.00 86.19 94 ASN A N 1
ATOM 752 C CA . ASN A 1 94 ? -0.623 -0.357 3.775 1.00 86.19 94 ASN A CA 1
ATOM 753 C C . ASN A 1 94 ? -1.785 -1.041 3.038 1.00 86.19 94 ASN A C 1
ATOM 755 O O . ASN A 1 94 ? -2.865 -0.462 2.951 1.00 86.19 94 ASN A O 1
ATOM 759 N N . GLN A 1 95 ? -1.636 -2.308 2.631 1.00 87.12 95 GLN A N 1
ATOM 760 C CA . GLN A 1 95 ? -2.741 -3.113 2.084 1.00 87.12 95 GLN A CA 1
ATOM 761 C C . GLN A 1 95 ? -3.928 -3.165 3.053 1.00 87.12 95 GLN A C 1
ATOM 763 O O . GLN A 1 95 ? -5.071 -2.934 2.666 1.00 87.12 95 GLN A O 1
ATOM 768 N N . ARG A 1 96 ? -3.669 -3.386 4.348 1.00 90.50 96 ARG A N 1
ATOM 769 C CA . ARG A 1 96 ? -4.720 -3.390 5.377 1.00 90.50 96 ARG A CA 1
ATOM 770 C C . ARG A 1 96 ? -5.379 -2.027 5.575 1.00 90.50 96 ARG A C 1
ATOM 772 O O . ARG A 1 96 ? -6.577 -1.992 5.848 1.00 90.50 96 ARG A O 1
ATOM 779 N N . ILE A 1 97 ? -4.618 -0.935 5.486 1.00 90.06 97 ILE A N 1
ATOM 780 C CA . ILE A 1 97 ? -5.154 0.434 5.542 1.00 90.06 97 ILE A CA 1
ATOM 781 C C . ILE A 1 97 ? -6.094 0.667 4.353 1.00 90.06 97 ILE A C 1
ATOM 783 O O . ILE A 1 97 ? -7.224 1.103 4.556 1.00 90.06 97 ILE A O 1
ATOM 787 N N . ASN A 1 98 ? -5.670 0.298 3.143 1.00 87.50 98 ASN A N 1
ATOM 788 C CA . ASN A 1 98 ? -6.461 0.462 1.923 1.00 87.50 98 ASN A CA 1
ATOM 789 C C . ASN A 1 98 ? -7.735 -0.397 1.943 1.00 87.50 98 ASN A C 1
ATOM 791 O O . ASN A 1 98 ? -8.806 0.105 1.619 1.00 87.50 98 ASN A O 1
ATOM 795 N N . ILE A 1 99 ? -7.660 -1.644 2.425 1.00 89.94 99 ILE A N 1
ATOM 796 C CA . ILE A 1 99 ? -8.846 -2.495 2.621 1.00 89.94 99 ILE A CA 1
ATOM 797 C C . ILE A 1 99 ? -9.838 -1.854 3.598 1.00 89.94 99 ILE A C 1
ATOM 799 O O . ILE A 1 99 ? -11.037 -1.846 3.336 1.00 89.94 99 ILE A O 1
ATOM 803 N N . LEU A 1 100 ? -9.365 -1.316 4.728 1.00 90.88 100 LEU A N 1
ATOM 804 C CA . LEU A 1 100 ? -10.253 -0.670 5.701 1.00 90.88 100 LEU A CA 1
ATOM 805 C C . LEU A 1 100 ? -10.954 0.554 5.099 1.00 90.88 100 LEU A C 1
ATOM 807 O O . LEU A 1 100 ? -12.166 0.668 5.250 1.00 90.88 100 LEU A O 1
ATOM 811 N N . LYS A 1 101 ? -10.220 1.398 4.363 1.00 88.19 101 LYS A N 1
ATOM 812 C CA . LYS A 1 101 ? -10.787 2.536 3.617 1.00 88.19 101 LYS A CA 1
ATOM 813 C C . LYS A 1 101 ? -11.774 2.108 2.530 1.00 88.19 101 LYS A C 1
ATOM 815 O O . LYS A 1 101 ? -12.733 2.816 2.260 1.00 88.19 101 LYS A O 1
ATOM 820 N N . GLY A 1 102 ? -11.545 0.957 1.899 1.00 86.06 102 GLY A N 1
ATOM 821 C CA . GLY A 1 102 ? -12.481 0.394 0.931 1.00 86.06 102 GLY A CA 1
ATOM 822 C C . GLY A 1 102 ? -13.800 -0.031 1.579 1.00 86.06 102 GLY A C 1
ATOM 823 O O . GLY A 1 102 ? -14.857 0.185 0.996 1.00 86.06 102 GLY A O 1
ATOM 824 N N . ILE A 1 103 ? -13.743 -0.645 2.770 1.00 87.25 103 ILE A N 1
ATOM 825 C CA . ILE A 1 103 ? -14.934 -1.126 3.494 1.00 87.25 103 ILE A CA 1
ATOM 826 C C . ILE A 1 103 ? -15.769 0.046 4.020 1.00 87.25 103 ILE A C 1
ATOM 828 O O . ILE A 1 103 ? -16.988 0.026 3.879 1.00 87.25 103 ILE A O 1
ATOM 832 N N . ASP A 1 104 ? -15.119 1.051 4.609 1.00 83.12 104 ASP A N 1
ATOM 833 C CA . ASP A 1 104 ? -15.758 2.280 5.077 1.00 83.12 104 ASP A CA 1
ATOM 834 C C . ASP A 1 104 ? -15.088 3.477 4.394 1.00 83.12 104 ASP A C 1
ATOM 836 O O . ASP A 1 104 ? -14.008 3.914 4.799 1.00 83.12 104 ASP A O 1
ATOM 840 N N . GLN A 1 105 ? -15.751 4.045 3.386 1.00 66.50 105 GLN A N 1
ATOM 841 C CA . GLN A 1 105 ? -15.241 5.180 2.602 1.00 66.50 105 GLN A CA 1
ATOM 842 C C . GLN A 1 105 ? -15.067 6.491 3.407 1.00 66.50 105 GLN A C 1
ATOM 844 O O . GLN A 1 105 ? -14.636 7.497 2.848 1.00 66.50 105 GLN A O 1
ATOM 849 N N . GLU A 1 106 ? -15.380 6.495 4.708 1.00 62.72 106 GLU A N 1
ATOM 850 C CA . GLU A 1 106 ? -15.330 7.657 5.613 1.00 62.72 106 GLU A CA 1
ATOM 851 C C . GLU A 1 106 ? -14.151 7.626 6.622 1.00 62.72 106 GLU A C 1
ATOM 853 O O . GLU A 1 106 ? -14.141 8.408 7.579 1.00 62.72 106 GLU A O 1
ATOM 858 N N . LEU A 1 107 ? -13.179 6.714 6.455 1.00 61.81 107 LEU A N 1
ATOM 859 C CA . LEU A 1 107 ? -12.062 6.473 7.396 1.00 61.81 107 LEU A CA 1
ATOM 860 C C . LEU A 1 107 ? -10.774 7.279 7.170 1.00 61.81 107 LEU A C 1
ATOM 862 O O . LEU A 1 107 ? -10.361 7.498 6.009 1.00 61.81 107 LEU A O 1
#

Sequence (107 aa):
FSISGYPTLKYFKDGDMEGQDYQGGRDYDSLRQFVDDELAAKCDVNDPSECTDKEKGYIEKMKTKSADERKAQHERLTKMQGSSMKAELKQWLNQRINILKGIDQEL

Organism: NCBI:txid33649

Secondary structure (DSSP, 8-state):
----SSS--EE--TT-SS-EE--S--SHHHHHHHIIIIIS----SS-GGGS-HHHHHHHHHHHTS-HHHHHHHHHHHHHHHTS---HHHHHHHHHHHHHHHHH-TT-

Radius of gyration: 16.33 Å; chains: 1; bounding box: 42×27×40 Å

Foldseek 3Di:
DDDPDPPWDFDDEQLRPPTHTDPWDPDPVGVVVCCVPPHDPQAQLVDRPSPDPVLVVLSVVLVPDDLVVLVVLLVVLVVCLPDDDPPVVNNVSVSSNVSSCNVPVVD

InterPro domains:
  IPR036249 Thioredoxin-like superfamily [SSF52833] (1-37)
  IPR051063 Protein Disulfide Isomerase [PTHR45672] (1-88)